Protein AF-A0A922NFY3-F1 (afdb_monomer)

Organism: NCBI:txid45151

Mean predicted aligned error: 8.9 Å

Sequence (44 aa):
MASSDTDEITAANQRNSPFLRLPAEIRRTIYTYICSSMIINRMV

Secondary structure (DSSP, 8-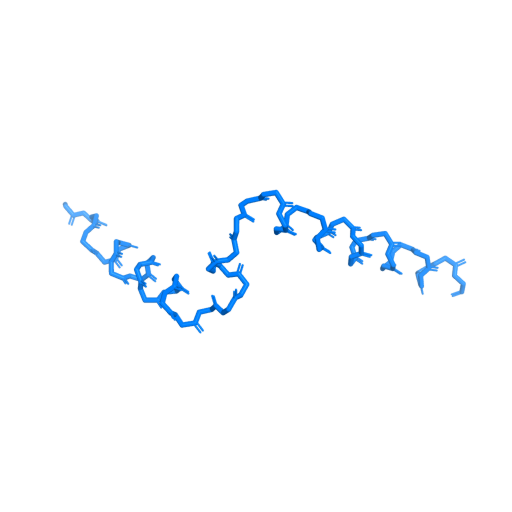state):
---HHHHHHHHHHHHH-TTTTS-HHHHHHHHHHH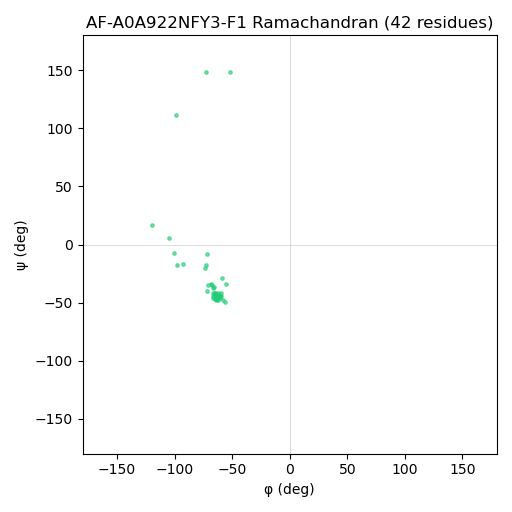HHHHHHTT--

Structure (mmCIF, N/CA/C/O backbone):
data_AF-A0A922NFY3-F1
#
_entry.id   AF-A0A922NFY3-F1
#
loop_
_atom_site.group_PDB
_atom_site.id
_atom_site.type_symbol
_atom_site.label_atom_id
_atom_site.label_alt_id
_atom_site.label_comp_id
_atom_site.label_asym_id
_atom_site.label_entity_id
_atom_site.label_seq_id
_atom_site.pdbx_PDB_ins_code
_atom_site.Cartn_x
_atom_site.Cartn_y
_atom_site.Cartn_z
_atom_site.occupancy
_atom_site.B_iso_or_equiv
_atom_site.auth_seq_id
_atom_site.auth_comp_id
_atom_site.auth_asym_id
_atom_site.auth_atom_id
_atom_site.pdbx_PDB_model_num
ATOM 1 N N . MET A 1 1 ? -6.296 -6.403 25.668 1.00 50.25 1 MET A N 1
ATOM 2 C CA . MET A 1 1 ? -6.910 -5.453 24.718 1.00 50.25 1 MET A CA 1
ATOM 3 C C . MET A 1 1 ? -5.788 -4.605 24.140 1.00 50.25 1 MET A C 1
ATOM 5 O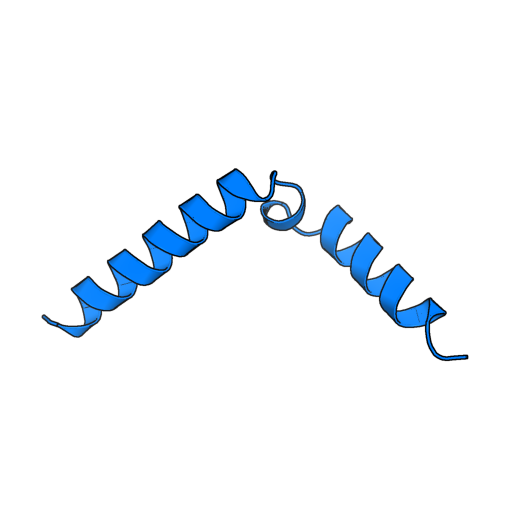 O . MET A 1 1 ? -5.322 -3.722 24.834 1.00 50.25 1 MET A O 1
ATOM 9 N N . ALA A 1 2 ? -5.278 -4.951 22.955 1.00 57.38 2 ALA A N 1
ATOM 10 C CA . ALA A 1 2 ? -4.108 -4.310 22.333 1.00 57.38 2 ALA A CA 1
ATOM 11 C C . ALA A 1 2 ? -4.440 -3.664 20.970 1.00 57.38 2 ALA A C 1
ATOM 13 O O . ALA A 1 2 ? -3.544 -3.431 20.171 1.00 57.38 2 ALA A O 1
ATOM 14 N N . SER A 1 3 ? -5.728 -3.438 20.672 1.00 61.47 3 SER A N 1
ATOM 15 C CA . SER A 1 3 ? -6.171 -2.976 19.347 1.00 61.47 3 SER A CA 1
ATOM 16 C C . SER A 1 3 ? -6.281 -1.454 19.210 1.00 61.47 3 SER A C 1
ATOM 18 O O . SER A 1 3 ? -6.318 -0.966 18.092 1.00 61.47 3 SER A O 1
ATOM 20 N N . SER A 1 4 ? -6.310 -0.694 20.314 1.00 68.50 4 SER A N 1
ATOM 21 C CA . SER A 1 4 ? -6.496 0.769 20.268 1.00 68.50 4 SER A CA 1
ATOM 22 C C . SER A 1 4 ? -5.312 1.483 19.609 1.00 68.50 4 SER A C 1
ATOM 24 O O . SER A 1 4 ? -5.491 2.311 18.720 1.00 68.50 4 SER A O 1
ATOM 26 N N . ASP A 1 5 ? -4.090 1.111 19.993 1.00 73.12 5 ASP A N 1
ATOM 27 C CA . ASP A 1 5 ? -2.880 1.829 19.578 1.00 73.12 5 ASP A CA 1
ATOM 28 C C . ASP A 1 5 ? -2.569 1.616 18.087 1.00 73.12 5 ASP A C 1
ATOM 30 O O . ASP A 1 5 ? -2.102 2.516 17.387 1.00 73.12 5 ASP A O 1
ATOM 34 N N . THR A 1 6 ? -2.865 0.422 17.563 1.00 80.38 6 THR A N 1
ATOM 35 C CA . THR A 1 6 ? -2.679 0.096 16.141 1.00 80.38 6 THR A CA 1
ATOM 36 C C . THR A 1 6 ? -3.632 0.864 15.238 1.00 80.38 6 THR A C 1
ATOM 38 O O . THR A 1 6 ? -3.248 1.252 14.129 1.00 80.38 6 THR A O 1
ATOM 41 N N . ASP A 1 7 ? -4.854 1.105 15.706 1.00 81.94 7 ASP A N 1
ATOM 42 C CA . ASP A 1 7 ? -5.876 1.813 14.940 1.00 81.94 7 ASP A CA 1
ATOM 43 C C . ASP A 1 7 ? -5.531 3.307 14.845 1.00 81.94 7 ASP A C 1
ATOM 45 O O . ASP A 1 7 ? -5.602 3.895 13.760 1.00 81.94 7 ASP A O 1
ATOM 49 N N . GLU A 1 8 ? -5.035 3.897 15.937 1.00 85.38 8 GLU A N 1
ATOM 50 C CA . GLU A 1 8 ? -4.544 5.280 15.967 1.00 85.38 8 GLU A CA 1
ATOM 51 C C . GLU A 1 8 ? -3.338 5.490 15.043 1.00 85.38 8 GLU A C 1
ATOM 53 O O . GLU A 1 8 ? -3.324 6.427 14.236 1.00 85.38 8 GLU A O 1
ATOM 58 N N . ILE A 1 9 ? -2.349 4.590 15.095 1.00 86.38 9 ILE A N 1
ATOM 59 C CA . ILE A 1 9 ? -1.174 4.637 14.213 1.00 86.38 9 ILE A CA 1
ATOM 60 C C . ILE A 1 9 ? -1.597 4.483 12.749 1.00 86.38 9 ILE A C 1
ATOM 62 O O . ILE A 1 9 ? -1.102 5.202 11.876 1.00 86.38 9 ILE A O 1
ATOM 66 N N . THR A 1 10 ? -2.532 3.579 12.457 1.00 84.62 10 THR A N 1
ATOM 67 C CA . THR A 1 10 ? -3.022 3.351 11.091 1.00 84.62 10 THR A CA 1
ATOM 68 C C . THR A 1 10 ? -3.730 4.588 10.543 1.00 84.62 10 THR A C 1
ATOM 70 O O . THR A 1 10 ? -3.425 5.024 9.428 1.00 84.62 10 THR A O 1
ATOM 73 N N . ALA A 1 11 ? -4.618 5.198 11.330 1.00 85.00 11 ALA A N 1
ATOM 74 C CA . ALA A 1 11 ? -5.326 6.416 10.948 1.00 85.00 11 ALA A CA 1
ATOM 75 C C . ALA A 1 11 ? -4.366 7.603 10.761 1.00 85.00 11 ALA A C 1
ATOM 77 O O . ALA A 1 11 ? -4.457 8.334 9.768 1.00 85.00 11 ALA A O 1
ATOM 78 N N . ALA A 1 12 ? -3.396 7.766 11.665 1.00 86.94 12 ALA A N 1
ATOM 79 C CA . ALA A 1 12 ? -2.364 8.792 11.551 1.00 86.94 12 ALA A CA 1
ATOM 80 C C . ALA A 1 12 ? -1.507 8.597 10.290 1.00 86.94 12 ALA A C 1
ATOM 82 O O . ALA A 1 12 ? -1.263 9.555 9.554 1.00 86.94 12 ALA A O 1
ATOM 83 N N . ASN A 1 13 ? -1.108 7.360 9.987 1.00 85.25 13 ASN A N 1
ATOM 84 C CA . ASN A 1 13 ? -0.324 7.028 8.799 1.00 85.25 13 ASN A CA 1
ATOM 85 C C . ASN A 1 13 ? -1.099 7.292 7.505 1.00 85.25 13 ASN A C 1
ATOM 87 O O . ASN A 1 13 ? -0.549 7.889 6.578 1.00 85.25 13 ASN A O 1
ATOM 91 N N . GLN A 1 14 ? -2.380 6.922 7.443 1.00 85.31 14 GLN A N 1
ATOM 92 C CA . GLN A 1 14 ? -3.242 7.253 6.303 1.00 85.31 14 GLN A CA 1
ATOM 93 C C . GLN A 1 14 ? -3.391 8.767 6.133 1.00 85.31 14 GLN A C 1
ATOM 95 O O . GLN A 1 14 ? -3.265 9.285 5.021 1.00 85.31 14 GLN A O 1
ATOM 100 N N . ARG A 1 15 ? -3.605 9.502 7.232 1.00 87.00 15 ARG A N 1
ATOM 101 C CA . ARG A 1 15 ? -3.744 10.959 7.180 1.00 87.00 15 ARG A CA 1
ATOM 102 C C . ARG A 1 15 ? -2.447 11.635 6.770 1.00 87.00 15 ARG A C 1
ATOM 104 O O . ARG A 1 15 ? -2.508 12.606 6.030 1.00 87.00 15 ARG A O 1
ATOM 111 N N . ASN A 1 16 ? -1.287 11.150 7.196 1.00 90.56 16 ASN A N 1
ATOM 112 C CA . ASN A 1 16 ? -0.025 11.873 7.031 1.00 90.56 16 ASN A CA 1
ATOM 113 C C . ASN A 1 16 ? 0.800 11.415 5.820 1.00 90.56 16 ASN A C 1
ATOM 115 O O . ASN A 1 16 ? 1.649 12.174 5.367 1.00 90.56 16 ASN A O 1
ATOM 119 N N . SER A 1 17 ? 0.540 10.230 5.257 1.00 89.94 17 SER A N 1
ATOM 120 C CA . SER A 1 17 ? 1.264 9.715 4.089 1.00 89.94 17 SER A CA 1
ATOM 121 C C . SER A 1 17 ? 0.477 9.940 2.794 1.00 89.94 17 SER A C 1
ATOM 123 O O . SER A 1 17 ? -0.528 9.263 2.567 1.00 89.94 17 SER A O 1
ATOM 125 N N . PRO A 1 18 ? 0.939 10.823 1.888 1.00 88.06 18 PRO A N 1
ATOM 126 C CA . PRO A 1 18 ? 0.317 11.006 0.577 1.00 88.06 18 PRO A CA 1
ATOM 127 C C . PRO A 1 18 ? 0.213 9.700 -0.215 1.00 88.06 18 PRO A C 1
ATOM 129 O O . PRO A 1 18 ? -0.774 9.489 -0.909 1.00 88.06 18 PRO A O 1
ATOM 132 N N . PHE A 1 19 ? 1.188 8.797 -0.061 1.00 90.06 19 PHE A N 1
ATOM 133 C CA . PHE A 1 19 ? 1.178 7.485 -0.705 1.00 90.06 19 PHE A CA 1
ATOM 134 C C . PHE A 1 19 ? 0.051 6.585 -0.184 1.00 90.06 19 PHE A C 1
ATOM 136 O O . PHE A 1 19 ? -0.619 5.919 -0.971 1.00 90.06 19 PHE A O 1
ATOM 143 N N . LEU A 1 20 ? -0.198 6.576 1.131 1.00 90.44 20 LEU A N 1
ATOM 144 C CA . LEU A 1 20 ? -1.252 5.746 1.728 1.00 90.44 20 LEU A CA 1
ATOM 145 C C . LEU A 1 20 ? -2.665 6.270 1.451 1.00 90.44 20 LEU A C 1
ATOM 147 O O . LEU A 1 20 ? -3.608 5.482 1.499 1.00 90.44 20 LEU A O 1
ATOM 151 N N . ARG A 1 21 ? -2.814 7.553 1.097 1.00 89.81 21 ARG A N 1
ATOM 152 C CA . ARG A 1 21 ? -4.092 8.126 0.635 1.00 89.81 21 ARG A CA 1
ATOM 153 C C . ARG A 1 21 ? -4.485 7.671 -0.772 1.00 89.81 21 ARG A C 1
ATOM 155 O O . ARG A 1 21 ? -5.640 7.822 -1.159 1.00 89.81 21 ARG A O 1
ATOM 162 N N . LEU A 1 22 ? -3.544 7.140 -1.552 1.00 91.00 22 LEU A N 1
ATOM 163 C CA . LEU A 1 22 ? -3.825 6.670 -2.905 1.00 91.00 22 LEU A CA 1
ATOM 164 C C . LEU A 1 22 ? -4.629 5.362 -2.875 1.00 91.00 22 LEU A C 1
ATOM 166 O O . LEU A 1 22 ? -4.389 4.524 -1.999 1.00 91.00 22 LEU A O 1
ATOM 170 N N . PRO A 1 23 ? -5.506 5.116 -3.865 1.00 93.50 23 PRO A N 1
ATOM 171 C CA . PRO A 1 23 ? -6.108 3.808 -4.084 1.00 93.50 23 PRO A CA 1
ATOM 172 C C . PRO A 1 23 ? -5.061 2.691 -4.171 1.00 93.50 23 PRO A C 1
ATOM 174 O O . PRO A 1 23 ? -3.947 2.885 -4.663 1.00 93.50 23 PRO A O 1
ATOM 177 N N . ALA A 1 24 ? -5.434 1.487 -3.732 1.00 92.81 24 ALA A N 1
ATOM 178 C CA . ALA A 1 24 ? -4.529 0.336 -3.691 1.00 92.81 24 ALA A CA 1
ATOM 179 C C . ALA A 1 24 ? -3.953 -0.043 -5.067 1.00 92.81 24 ALA A C 1
ATOM 181 O O . ALA A 1 24 ? -2.854 -0.586 -5.148 1.00 92.81 24 ALA A O 1
ATOM 182 N N . GLU A 1 25 ? -4.682 0.229 -6.149 1.00 95.81 25 GLU A N 1
ATOM 183 C CA . GLU A 1 25 ? -4.201 0.039 -7.519 1.00 95.81 25 GLU A CA 1
ATOM 184 C C . GLU A 1 25 ? -3.029 0.970 -7.851 1.00 95.81 25 GLU A C 1
ATOM 186 O O . GLU A 1 25 ? -1.981 0.498 -8.280 1.00 95.81 25 GLU A O 1
ATOM 191 N N . ILE A 1 26 ? -3.136 2.262 -7.527 1.00 95.44 26 ILE A N 1
ATOM 192 C CA . ILE A 1 26 ? -2.062 3.235 -7.770 1.00 95.44 26 ILE A CA 1
ATOM 193 C C . ILE A 1 26 ? -0.823 2.898 -6.933 1.00 95.44 26 ILE A C 1
ATOM 195 O O . ILE A 1 26 ? 0.298 2.930 -7.443 1.00 95.44 26 ILE A O 1
ATOM 199 N N . ARG A 1 27 ? -1.007 2.507 -5.663 1.00 94.75 27 ARG A N 1
ATOM 200 C CA . ARG A 1 27 ? 0.110 2.075 -4.804 1.00 94.75 27 ARG A CA 1
ATOM 201 C C . ARG A 1 27 ? 0.853 0.874 -5.389 1.00 94.75 27 ARG A C 1
ATOM 203 O O . ARG A 1 27 ? 2.082 0.861 -5.361 1.00 94.75 27 ARG A O 1
ATOM 210 N N . ARG A 1 28 ? 0.122 -0.107 -5.934 1.00 94.50 28 ARG A N 1
ATOM 211 C CA . ARG A 1 28 ? 0.710 -1.270 -6.618 1.00 94.50 28 ARG A CA 1
ATOM 212 C C . ARG A 1 28 ? 1.512 -0.844 -7.840 1.00 94.50 28 ARG A C 1
ATOM 214 O O . ARG A 1 28 ? 2.664 -1.240 -7.950 1.00 94.50 28 ARG A O 1
ATOM 221 N N . THR A 1 29 ? 0.952 0.015 -8.688 1.00 94.50 29 THR A N 1
ATOM 222 C CA . THR A 1 29 ? 1.641 0.526 -9.881 1.00 94.50 29 THR A CA 1
ATOM 223 C C . THR A 1 29 ? 2.955 1.226 -9.532 1.00 94.50 29 THR A C 1
ATOM 225 O O . THR A 1 29 ? 3.989 0.919 -10.120 1.00 94.50 29 THR A O 1
ATOM 228 N N . ILE A 1 30 ? 2.950 2.118 -8.535 1.00 92.44 30 ILE A N 1
ATOM 229 C CA . ILE A 1 30 ? 4.168 2.799 -8.066 1.00 92.44 30 ILE A CA 1
ATOM 230 C C . ILE A 1 30 ? 5.195 1.783 -7.551 1.00 92.44 30 ILE A C 1
ATOM 232 O O . ILE A 1 30 ? 6.366 1.858 -7.919 1.00 92.44 30 ILE A O 1
ATOM 236 N N . TYR A 1 31 ? 4.763 0.819 -6.732 1.00 91.12 31 TYR A N 1
ATOM 237 C CA . TYR A 1 31 ? 5.647 -0.221 -6.205 1.00 91.12 31 TYR A CA 1
ATOM 238 C C . TYR A 1 31 ? 6.291 -1.042 -7.329 1.00 91.12 31 TYR A C 1
ATOM 240 O O . TYR A 1 31 ? 7.502 -1.245 -7.315 1.00 91.12 31 TYR A O 1
ATOM 248 N N . THR A 1 32 ? 5.515 -1.438 -8.343 1.00 92.00 32 THR A N 1
ATOM 249 C CA . THR A 1 32 ? 6.028 -2.129 -9.532 1.00 92.00 32 THR A CA 1
ATOM 250 C C . THR A 1 32 ? 7.115 -1.314 -10.226 1.00 92.00 32 THR A C 1
ATOM 252 O O .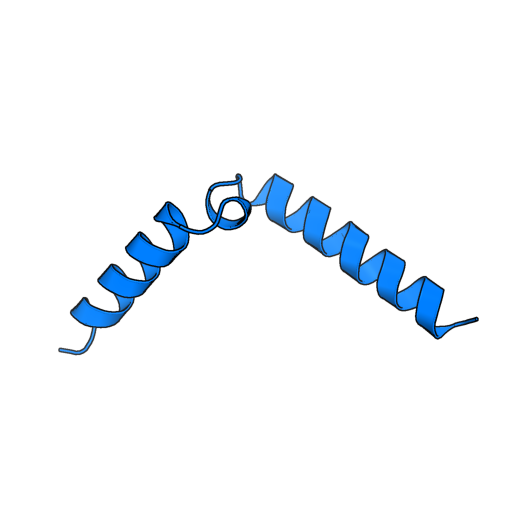 THR A 1 32 ? 8.192 -1.849 -10.461 1.00 92.00 32 THR A O 1
ATOM 255 N N . TYR A 1 33 ? 6.893 -0.023 -10.491 1.00 90.00 33 TYR A N 1
ATOM 256 C CA . TYR A 1 33 ? 7.907 0.821 -11.135 1.00 90.00 33 TYR A CA 1
ATOM 257 C C . TYR A 1 33 ? 9.198 0.931 -10.320 1.00 90.00 33 TYR A C 1
ATOM 259 O O . TYR A 1 33 ? 10.285 0.791 -10.880 1.00 90.00 33 TYR A O 1
ATOM 267 N N . ILE A 1 34 ? 9.095 1.141 -9.005 1.00 88.88 34 ILE A N 1
ATOM 268 C CA . ILE A 1 34 ? 10.268 1.231 -8.126 1.00 88.88 34 ILE A CA 1
ATOM 269 C C . ILE A 1 34 ? 11.030 -0.097 -8.099 1.00 88.88 34 ILE A C 1
ATOM 271 O O . ILE A 1 34 ? 12.246 -0.110 -8.290 1.00 88.88 34 ILE A O 1
ATOM 275 N N . CYS A 1 35 ? 10.333 -1.221 -7.919 1.00 84.44 35 CYS A N 1
ATOM 276 C CA . CYS A 1 35 ? 10.963 -2.539 -7.885 1.00 84.44 35 CYS A CA 1
ATOM 277 C C . CYS A 1 35 ? 11.597 -2.914 -9.229 1.00 84.44 35 CYS A C 1
ATOM 279 O O . CYS A 1 35 ? 12.727 -3.398 -9.254 1.00 84.44 35 CYS A O 1
ATOM 281 N N . SER A 1 36 ? 10.924 -2.642 -10.348 1.00 78.94 36 SER A N 1
ATOM 282 C CA . SER A 1 36 ? 11.476 -2.875 -11.685 1.00 78.94 36 SER A CA 1
ATOM 283 C C . SER A 1 36 ? 12.686 -1.980 -11.971 1.00 78.94 36 SER A C 1
ATOM 285 O O . SER A 1 36 ? 13.690 -2.466 -12.486 1.00 78.94 36 SER A O 1
ATOM 287 N N . SER A 1 37 ? 12.647 -0.702 -11.579 1.00 70.50 37 SER A N 1
ATOM 288 C CA . SER A 1 37 ? 13.787 0.213 -11.729 1.00 70.50 37 SER A CA 1
ATOM 289 C C . SER A 1 37 ? 14.985 -0.198 -10.867 1.00 70.50 37 SER A C 1
ATOM 291 O O . SER A 1 37 ? 16.128 -0.044 -11.295 1.00 70.50 37 SER A O 1
ATOM 293 N N . MET A 1 38 ? 14.743 -0.722 -9.663 1.00 64.44 38 MET A N 1
ATOM 294 C CA . MET A 1 38 ? 15.801 -1.175 -8.758 1.00 64.44 38 MET A CA 1
ATOM 295 C C . MET A 1 38 ? 16.515 -2.426 -9.285 1.00 64.44 38 MET A C 1
ATOM 297 O O . MET A 1 38 ? 17.722 -2.561 -9.099 1.00 64.44 38 MET A O 1
ATOM 301 N N . ILE A 1 39 ? 15.793 -3.321 -9.968 1.00 59.09 39 ILE A N 1
ATOM 302 C CA . ILE A 1 39 ? 16.385 -4.504 -10.609 1.00 59.09 39 ILE A CA 1
ATOM 303 C C . ILE A 1 39 ? 17.300 -4.089 -11.767 1.00 59.09 39 ILE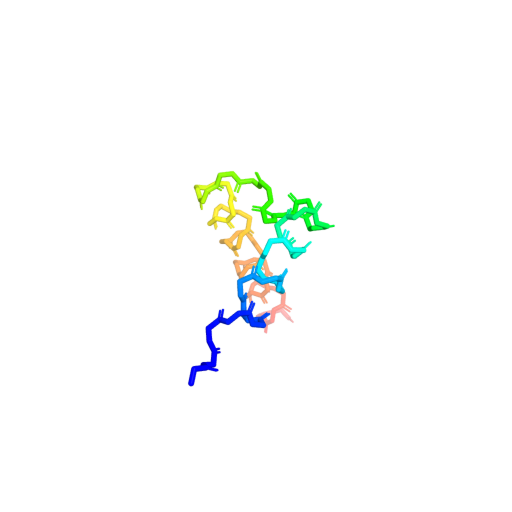 A C 1
ATOM 305 O O . ILE A 1 39 ? 18.420 -4.586 -11.857 1.00 59.09 39 ILE A O 1
ATOM 309 N N . ILE A 1 40 ? 16.865 -3.141 -12.603 1.00 58.44 40 ILE A N 1
ATOM 310 C CA . ILE A 1 40 ? 17.659 -2.669 -13.748 1.00 58.44 40 ILE A CA 1
ATOM 311 C C . ILE A 1 40 ? 18.960 -2.000 -13.274 1.00 58.44 40 ILE A C 1
ATOM 313 O O . ILE A 1 40 ? 20.028 -2.337 -13.772 1.00 58.44 40 ILE A O 1
ATOM 317 N N . ASN A 1 41 ? 18.909 -1.139 -12.250 1.00 56.66 41 ASN A N 1
ATOM 318 C CA . ASN A 1 41 ? 20.103 -0.460 -11.717 1.00 56.66 41 ASN A CA 1
ATOM 319 C C . ASN A 1 41 ? 21.070 -1.363 -10.928 1.00 56.66 41 ASN A C 1
ATOM 321 O O . ASN A 1 41 ? 22.145 -0.906 -10.554 1.00 56.66 41 ASN A O 1
ATOM 325 N N . ARG A 1 42 ? 20.705 -2.617 -10.632 1.00 57.66 42 ARG A N 1
ATOM 326 C CA . ARG A 1 42 ? 21.581 -3.581 -9.938 1.00 57.66 42 ARG A CA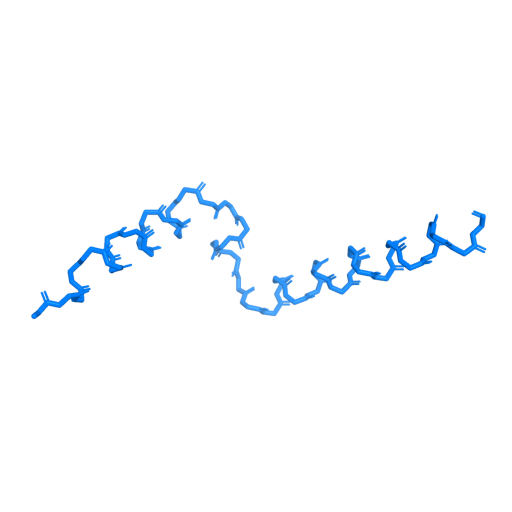 1
ATOM 327 C C . ARG A 1 42 ? 22.242 -4.581 -10.896 1.00 57.66 42 ARG A C 1
ATOM 329 O O . ARG A 1 42 ? 23.086 -5.359 -10.462 1.00 57.66 42 ARG A O 1
ATOM 336 N N . MET A 1 43 ? 21.850 -4.580 -12.170 1.00 55.31 43 MET A N 1
ATOM 337 C CA . MET A 1 43 ? 22.387 -5.458 -13.218 1.00 55.31 43 MET A CA 1
ATOM 338 C C . MET A 1 43 ? 23.341 -4.744 -14.194 1.00 55.31 43 MET A C 1
ATOM 340 O O . MET A 1 43 ? 23.769 -5.368 -15.163 1.00 55.31 43 MET A O 1
ATOM 344 N N . VAL A 1 44 ? 23.675 -3.473 -13.943 1.00 49.88 44 VAL A N 1
ATOM 345 C CA . VAL A 1 44 ? 24.671 -2.690 -14.697 1.00 49.88 44 VAL A CA 1
ATOM 346 C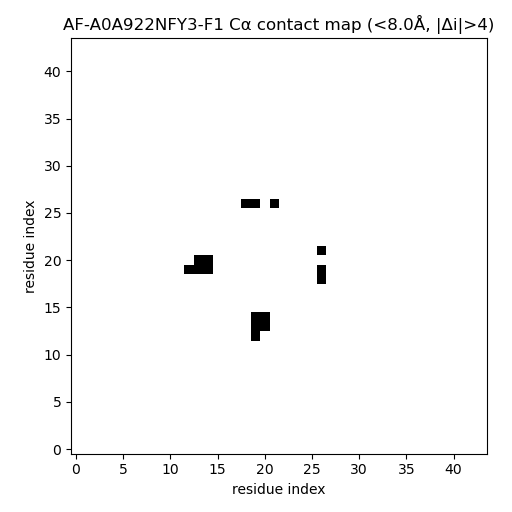 C . VAL A 1 44 ? 25.871 -2.400 -1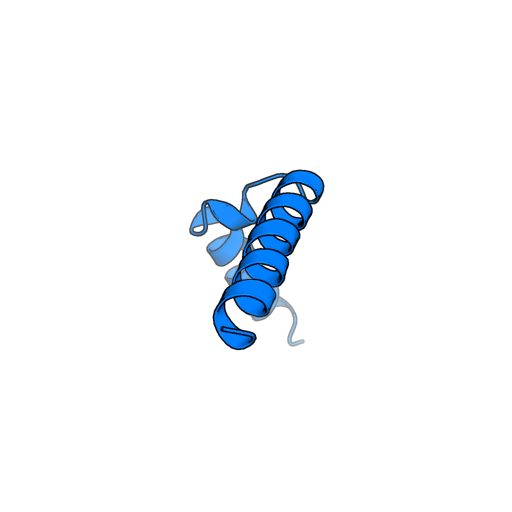3.808 1.00 49.88 44 VAL A C 1
ATOM 348 O O . VAL A 1 44 ? 25.638 -2.054 -12.627 1.00 49.88 44 VAL A O 1
#

Solvent-accessible surface area (backbone atoms only — not comparable to full-atom values): 2660 Å² total; per-residue (Å²): 140,80,62,68,66,58,50,53,52,50,52,50,45,40,73,71,32,76,68,61,64,44,56,72,67,58,47,50,53,53,49,50,52,53,54,55,51,53,53,58,68,70,76,108

Nearest PDB structures (foldsee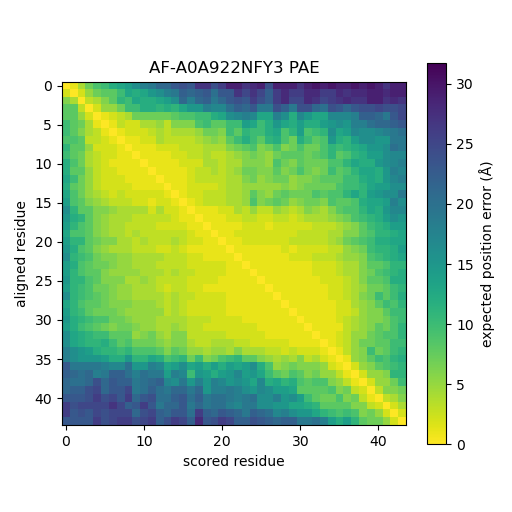k):
  2b9z-assembly1_A  TM=3.314E-01  e=5.688E+00  Flock House virus

Foldseek 3Di:
DPVPVVVVVVVVCCVPDPLNVDPPVVNVVVVVVVVVVVVVVVVD

pLDDT: mean 80.45, std 14.12, range [49.88, 95.81]

Radius of gyration: 15.34 Å; Cα contacts (8 Å, |Δi|>4): 8; chains: 1; bounding box: 32×17×39 Å